Protein AF-A0A945SQR5-F1 (afdb_monomer_lite)

Secondary structure (DSSP, 8-state):
-----HHHHHHHHHHTT-EEEEEEEE-TTS-EEE---SSSGGG-TT-EEEEEEE--

Radius of gyration: 11.52 Å; chains: 1; bounding box: 22×27×32 Å

Foldseek 3Di:
DPPCFVVVVCVVCVVVQKDFPWKWWADPVRDIDTPPDPPDCSRPDPTDMDTDIDHD

Structure (mmCIF, N/CA/C/O backbone):
data_AF-A0A945SQR5-F1
#
_entry.id   AF-A0A945SQR5-F1
#
loop_
_atom_site.group_PDB
_atom_site.id
_atom_site.type_symbol
_atom_site.label_atom_id
_atom_site.label_alt_id
_atom_site.label_comp_id
_atom_site.label_asym_id
_atom_site.label_entity_id
_atom_site.label_seq_id
_atom_site.pdbx_PDB_ins_code
_atom_site.Cartn_x
_atom_site.Cartn_y
_atom_site.Cartn_z
_atom_site.occupancy
_atom_site.B_iso_or_equiv
_atom_site.auth_seq_id
_atom_site.auth_comp_id
_atom_site.auth_asym_id
_atom_site.auth_atom_id
_atom_site.pdbx_PDB_model_num
ATOM 1 N N . ILE A 1 1 ? 2.105 -19.563 -6.539 1.00 42.66 1 ILE A N 1
ATOM 2 C CA . ILE A 1 1 ? 2.180 -18.084 -6.612 1.00 42.66 1 ILE A CA 1
ATOM 3 C C . ILE A 1 1 ? 0.925 -17.525 -5.964 1.00 42.66 1 ILE A C 1
ATOM 5 O O . ILE A 1 1 ? -0.120 -17.523 -6.600 1.00 42.66 1 ILE A O 1
ATOM 9 N N . HIS A 1 2 ? 0.989 -17.156 -4.680 1.00 48.28 2 HIS A N 1
ATOM 10 C CA . HIS A 1 2 ? -0.068 -16.333 -4.096 1.00 48.28 2 HIS A CA 1
ATOM 11 C C . HIS A 1 2 ? 0.015 -14.976 -4.786 1.00 48.28 2 HIS A C 1
ATOM 13 O O . HIS A 1 2 ? 1.062 -14.332 -4.747 1.00 48.28 2 HIS A O 1
ATOM 19 N N . LEU A 1 3 ? -1.051 -14.588 -5.480 1.00 50.66 3 LEU A N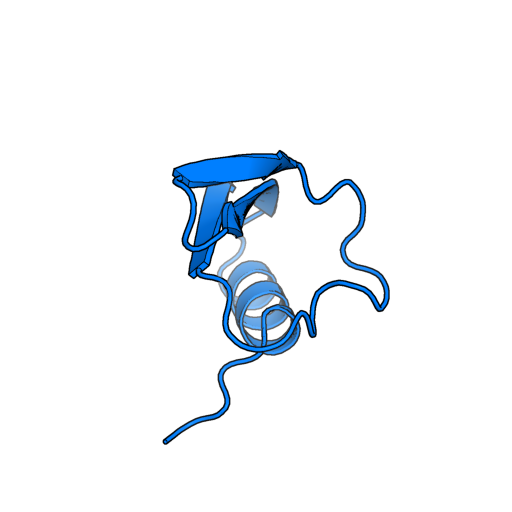 1
ATOM 20 C CA . LEU A 1 3 ? -1.216 -13.241 -6.011 1.00 50.66 3 LEU A CA 1
ATOM 21 C C . LEU A 1 3 ? -1.460 -12.325 -4.813 1.00 50.66 3 LEU A C 1
ATOM 23 O O . LEU A 1 3 ? -2.592 -11.947 -4.553 1.00 50.66 3 LEU A O 1
ATOM 27 N N . CYS A 1 4 ? -0.417 -12.065 -4.026 1.00 66.12 4 CYS A N 1
ATOM 28 C CA . CYS A 1 4 ? -0.490 -11.084 -2.961 1.00 66.12 4 CYS A CA 1
ATOM 29 C C . CYS A 1 4 ? -0.629 -9.732 -3.652 1.00 66.12 4 CYS A C 1
ATOM 31 O O . CYS A 1 4 ? 0.323 -9.226 -4.250 1.00 66.12 4 CYS A O 1
ATOM 33 N N . THR A 1 5 ? -1.850 -9.214 -3.687 1.00 72.00 5 THR A N 1
ATOM 34 C CA . THR A 1 5 ? -2.096 -7.890 -4.239 1.00 72.00 5 THR A CA 1
ATOM 35 C C . THR A 1 5 ? -1.722 -6.847 -3.194 1.00 72.00 5 THR A C 1
ATOM 37 O O . THR A 1 5 ? -1.718 -7.114 -1.992 1.00 72.00 5 THR A O 1
ATOM 40 N N . ILE A 1 6 ? -1.462 -5.615 -3.630 1.00 73.44 6 ILE A N 1
ATOM 41 C CA . ILE A 1 6 ? -1.273 -4.492 -2.701 1.00 73.44 6 ILE A CA 1
ATOM 42 C C . ILE A 1 6 ? -2.493 -4.340 -1.773 1.00 73.44 6 ILE A C 1
ATOM 44 O O . ILE A 1 6 ? -2.357 -3.913 -0.629 1.00 73.44 6 ILE A O 1
ATOM 48 N N . ARG A 1 7 ? -3.683 -4.747 -2.234 1.00 73.50 7 ARG A N 1
ATOM 49 C CA . ARG A 1 7 ? -4.897 -4.766 -1.418 1.00 73.50 7 ARG A CA 1
ATOM 50 C C . ARG A 1 7 ? -4.828 -5.798 -0.295 1.00 73.50 7 ARG A C 1
ATOM 52 O O . ARG A 1 7 ? -5.163 -5.452 0.830 1.00 73.50 7 ARG A O 1
ATOM 59 N N . ASP A 1 8 ? -4.379 -7.019 -0.575 1.00 78.62 8 ASP A N 1
ATOM 60 C CA . ASP A 1 8 ? -4.232 -8.053 0.461 1.00 78.62 8 ASP A CA 1
ATOM 61 C C . ASP A 1 8 ? -3.183 -7.639 1.499 1.00 78.62 8 ASP A C 1
ATOM 63 O O . ASP A 1 8 ? -3.396 -7.794 2.698 1.00 78.62 8 ASP A O 1
ATOM 67 N N . PHE A 1 9 ? -2.088 -7.022 1.046 1.00 79.75 9 PHE A N 1
ATOM 68 C CA . PHE A 1 9 ? -1.078 -6.448 1.934 1.00 79.75 9 PHE A CA 1
ATOM 69 C C . PHE A 1 9 ? -1.636 -5.310 2.805 1.00 79.75 9 PHE A C 1
ATOM 71 O O . PHE A 1 9 ? -1.345 -5.255 3.998 1.00 79.75 9 PHE A O 1
ATOM 78 N N . SER A 1 10 ? -2.464 -4.423 2.240 1.00 76.31 10 SER A N 1
ATOM 79 C CA . SER A 1 10 ? -3.123 -3.349 2.998 1.00 76.31 10 SER A CA 1
ATOM 80 C C . SER A 1 10 ? -4.057 -3.910 4.069 1.00 76.31 10 SER A C 1
ATOM 82 O O . SER A 1 10 ? -3.980 -3.488 5.217 1.00 76.31 10 SER A O 1
ATOM 84 N N . LEU A 1 11 ? -4.880 -4.904 3.718 1.00 82.50 11 LEU A N 1
ATOM 85 C CA . LEU A 1 11 ? -5.785 -5.561 4.665 1.00 82.50 11 LEU A CA 1
ATOM 86 C C . LEU A 1 11 ? -5.017 -6.276 5.783 1.00 82.50 11 LEU A C 1
ATOM 88 O O . LEU A 1 11 ? -5.408 -6.201 6.942 1.00 82.50 11 LEU A O 1
ATOM 92 N N . MET A 1 12 ? -3.895 -6.923 5.458 1.00 85.62 12 MET A N 1
ATOM 93 C CA . MET A 1 12 ? -3.013 -7.518 6.463 1.00 85.62 12 MET A CA 1
ATOM 94 C C . MET A 1 12 ? -2.402 -6.456 7.388 1.00 85.62 12 MET A C 1
ATOM 96 O O . MET A 1 12 ? -2.284 -6.686 8.588 1.00 85.62 12 MET A O 1
ATOM 100 N N . CYS A 1 13 ? -2.011 -5.292 6.859 1.00 84.56 13 CYS A N 1
ATOM 101 C CA . CYS A 1 13 ? -1.522 -4.194 7.692 1.00 84.56 13 CYS A CA 1
ATOM 102 C C . CYS A 1 13 ? -2.605 -3.717 8.664 1.00 84.56 13 CYS A C 1
ATOM 104 O O . CYS A 1 13 ? -2.314 -3.558 9.845 1.00 84.56 13 CYS A O 1
ATOM 106 N N . GLU A 1 14 ? -3.842 -3.550 8.191 1.00 83.62 14 GLU A N 1
ATOM 107 C CA . GLU A 1 14 ? -4.984 -3.173 9.031 1.00 83.62 14 GLU A CA 1
ATOM 108 C C . GLU A 1 14 ? -5.238 -4.197 10.150 1.00 83.62 14 GLU A C 1
ATOM 110 O O . GLU A 1 14 ? -5.359 -3.803 11.309 1.00 83.62 14 GLU A O 1
ATOM 115 N N . ASP A 1 15 ? -5.231 -5.498 9.837 1.00 87.94 15 ASP A N 1
ATOM 116 C CA . ASP A 1 15 ? -5.394 -6.585 10.821 1.00 87.94 15 ASP A CA 1
ATOM 117 C C . ASP A 1 15 ? -4.290 -6.581 11.895 1.00 87.94 15 ASP A C 1
ATOM 119 O O . ASP A 1 15 ? -4.539 -6.817 13.076 1.00 87.94 15 ASP A O 1
ATOM 123 N N . LEU A 1 16 ? -3.064 -6.223 11.505 1.00 88.25 16 LEU A N 1
ATOM 124 C CA . LEU A 1 16 ? -1.913 -6.114 12.405 1.00 88.25 16 LEU A CA 1
ATOM 125 C C . LEU A 1 16 ? -1.823 -4.769 13.150 1.00 88.25 16 LEU A C 1
ATOM 127 O O . LEU A 1 16 ? -0.850 -4.545 13.878 1.00 88.25 16 LEU A O 1
ATOM 131 N N . GLY A 1 17 ? -2.785 -3.858 12.963 1.00 87.94 17 GLY A N 1
ATOM 132 C CA . GLY A 1 17 ? -2.756 -2.513 13.550 1.00 87.94 17 GLY A CA 1
ATOM 133 C C . GLY A 1 17 ? -1.641 -1.619 12.988 1.00 87.94 17 GLY A C 1
ATOM 134 O O . GLY A 1 17 ? -1.148 -0.718 13.666 1.00 87.94 17 GLY A O 1
ATOM 135 N N . LEU A 1 18 ? -1.197 -1.882 11.759 1.00 87.50 18 LEU A N 1
ATOM 136 C CA . LEU A 1 18 ? -0.174 -1.123 11.046 1.00 87.50 18 LEU A CA 1
ATOM 137 C C . LEU A 1 18 ? -0.832 -0.126 10.089 1.00 87.50 18 LEU A C 1
ATOM 139 O O . LEU A 1 18 ? -1.713 -0.469 9.307 1.00 87.50 18 LEU A O 1
ATOM 143 N N . THR A 1 19 ? -0.346 1.113 10.087 1.00 84.38 19 THR A N 1
ATOM 144 C CA . THR A 1 19 ? -0.783 2.144 9.138 1.00 84.38 19 THR A CA 1
ATOM 145 C C . THR A 1 19 ? 0.250 2.317 8.030 1.00 84.38 19 THR A C 1
ATOM 147 O O . THR A 1 19 ? 1.413 2.628 8.298 1.00 84.38 19 THR A O 1
ATOM 150 N N . VAL A 1 20 ? -0.172 2.180 6.771 1.00 81.81 20 VAL A N 1
ATOM 151 C CA . VAL A 1 20 ? 0.655 2.517 5.60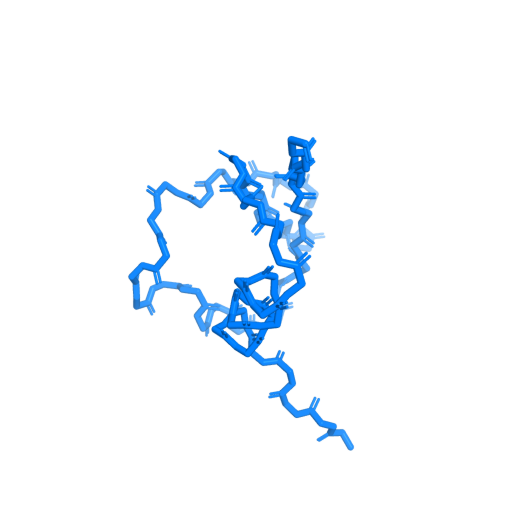2 1.00 81.81 20 VAL A CA 1
ATOM 152 C C . VAL A 1 20 ? 0.666 4.038 5.429 1.00 81.81 20 VAL A C 1
ATOM 154 O O . VAL A 1 20 ? -0.332 4.638 5.043 1.00 81.81 20 VAL A O 1
ATOM 157 N N . ARG A 1 21 ? 1.799 4.687 5.708 1.00 82.94 21 ARG A N 1
ATOM 158 C CA . ARG A 1 21 ? 1.955 6.146 5.567 1.00 82.94 21 ARG A CA 1
ATOM 159 C C . ARG A 1 21 ? 2.352 6.575 4.163 1.00 82.94 21 ARG A C 1
ATOM 161 O O . ARG A 1 21 ? 1.957 7.652 3.729 1.00 82.94 21 ARG A O 1
ATOM 168 N N . ARG A 1 22 ? 3.177 5.777 3.484 1.00 79.38 22 ARG A N 1
ATOM 169 C CA . ARG A 1 22 ? 3.651 6.033 2.116 1.00 79.38 22 ARG A CA 1
ATOM 170 C C . ARG A 1 22 ? 3.829 4.721 1.373 1.00 79.38 22 ARG A C 1
ATOM 172 O O . ARG A 1 22 ? 4.216 3.723 1.976 1.00 79.38 22 ARG A O 1
ATOM 179 N N . ALA A 1 23 ? 3.608 4.756 0.067 1.00 79.00 23 ALA A N 1
ATOM 180 C CA . ALA A 1 23 ? 3.898 3.652 -0.831 1.00 79.00 23 ALA A CA 1
ATOM 181 C C . ALA A 1 23 ? 4.607 4.194 -2.078 1.00 79.00 23 ALA A C 1
ATOM 183 O O . ALA A 1 23 ? 4.185 5.198 -2.652 1.00 79.00 23 ALA A O 1
ATOM 184 N N . ILE A 1 24 ? 5.701 3.555 -2.479 1.00 80.94 24 ILE A N 1
ATOM 185 C CA . ILE A 1 24 ? 6.508 3.9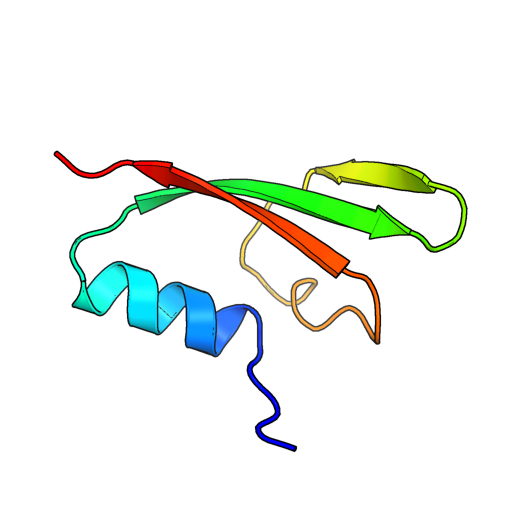34 -3.642 1.00 80.94 24 ILE A CA 1
ATOM 186 C C . ILE A 1 24 ? 6.562 2.731 -4.570 1.00 80.94 24 ILE A C 1
ATOM 188 O O . ILE A 1 24 ? 7.055 1.683 -4.174 1.00 80.94 24 ILE A O 1
ATOM 192 N N . SER A 1 25 ? 6.075 2.892 -5.795 1.00 77.69 25 SER A N 1
ATOM 193 C CA . SER A 1 25 ? 6.280 1.926 -6.879 1.00 77.69 25 SER A CA 1
ATOM 194 C C . SER A 1 25 ? 7.659 2.116 -7.506 1.00 77.69 25 SER A C 1
ATOM 196 O O . SER A 1 25 ? 8.092 3.252 -7.701 1.00 77.69 25 S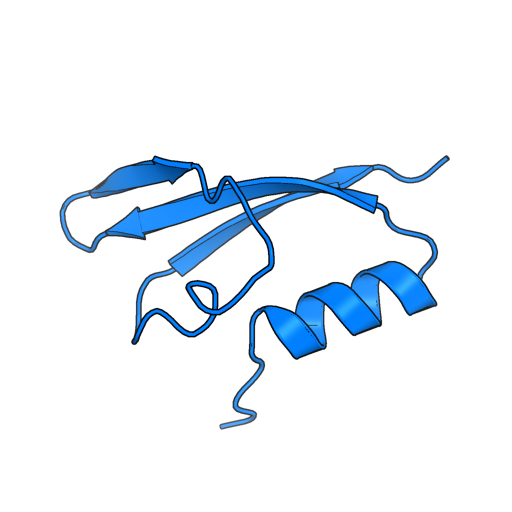ER A O 1
ATOM 198 N N . LEU A 1 26 ? 8.339 1.016 -7.811 1.00 75.06 26 LEU A N 1
ATOM 199 C CA . LEU A 1 26 ? 9.623 0.971 -8.493 1.00 75.06 26 LEU A CA 1
ATOM 200 C C . LEU A 1 26 ? 9.417 0.408 -9.897 1.00 75.06 26 LEU A C 1
ATOM 202 O O . LEU A 1 26 ? 9.036 -0.750 -10.079 1.00 75.06 26 LEU A O 1
ATOM 206 N N . SER A 1 27 ? 9.708 1.235 -10.896 1.00 73.62 27 SER A N 1
ATOM 207 C CA . SER A 1 27 ? 9.795 0.773 -12.278 1.00 73.62 27 SER A CA 1
ATOM 208 C C . SER A 1 27 ? 11.094 -0.007 -12.503 1.00 73.62 27 SER A C 1
ATOM 210 O O . SER A 1 27 ? 12.100 0.204 -11.821 1.00 73.62 27 SER A O 1
ATOM 212 N N . ARG A 1 28 ? 11.123 -0.863 -13.532 1.00 71.12 28 ARG A N 1
ATOM 213 C CA . ARG A 1 28 ? 12.346 -1.586 -13.946 1.00 71.12 28 ARG A CA 1
ATOM 214 C C . ARG A 1 28 ? 13.512 -0.666 -14.319 1.00 71.12 28 ARG A C 1
ATOM 216 O O . ARG A 1 28 ? 14.657 -1.103 -14.307 1.00 71.12 28 ARG A O 1
ATOM 223 N N . SER A 1 29 ? 13.217 0.588 -14.650 1.00 73.81 29 SER A N 1
ATOM 224 C CA . SER A 1 29 ? 14.201 1.620 -14.979 1.00 73.81 29 SER A CA 1
ATOM 225 C C . SER A 1 29 ? 14.806 2.289 -13.737 1.00 73.81 29 SER A C 1
ATOM 227 O O . SER A 1 29 ? 15.648 3.169 -13.874 1.00 73.81 29 SER A O 1
ATOM 229 N N . GLY A 1 30 ? 14.378 1.899 -12.529 1.00 67.12 30 GLY A N 1
ATOM 230 C CA . GLY A 1 30 ? 14.829 2.481 -11.264 1.00 67.12 30 GLY A CA 1
ATOM 231 C C . GLY A 1 30 ? 14.129 3.791 -10.892 1.00 67.12 30 GLY A C 1
ATOM 232 O O . GLY A 1 30 ? 14.445 4.378 -9.860 1.00 67.12 30 GLY A O 1
ATOM 233 N N . GLU A 1 31 ? 13.163 4.257 -11.690 1.00 73.25 31 GLU A N 1
ATOM 234 C CA . GLU A 1 31 ? 12.361 5.428 -11.339 1.00 73.25 31 GLU A CA 1
ATOM 235 C C . GLU A 1 31 ? 11.299 5.041 -10.306 1.00 73.25 31 GLU A C 1
ATOM 237 O O . GLU A 1 31 ? 10.467 4.162 -10.559 1.00 73.25 31 GLU A O 1
ATOM 242 N N . GLY A 1 32 ? 11.344 5.706 -9.149 1.00 73.25 32 GLY A N 1
ATOM 243 C CA . GLY A 1 32 ? 10.370 5.558 -8.074 1.00 73.25 32 GLY A CA 1
ATOM 244 C C . GLY A 1 32 ? 9.212 6.544 -8.221 1.00 73.25 32 GLY A C 1
ATOM 245 O O . GLY A 1 32 ? 9.432 7.749 -8.346 1.00 73.25 32 GLY A O 1
ATOM 246 N N . ARG A 1 33 ? 7.970 6.056 -8.167 1.00 75.00 33 ARG A N 1
ATOM 247 C CA . ARG A 1 33 ? 6.757 6.887 -8.218 1.00 75.00 33 ARG A CA 1
ATOM 248 C C . ARG A 1 33 ? 5.919 6.688 -6.963 1.00 75.00 33 ARG A C 1
ATOM 250 O O . ARG A 1 33 ? 5.581 5.558 -6.614 1.00 75.00 33 ARG A O 1
ATOM 257 N N . GLU A 1 34 ? 5.572 7.786 -6.293 1.00 73.12 34 GLU A N 1
ATOM 258 C CA . GLU A 1 34 ? 4.713 7.747 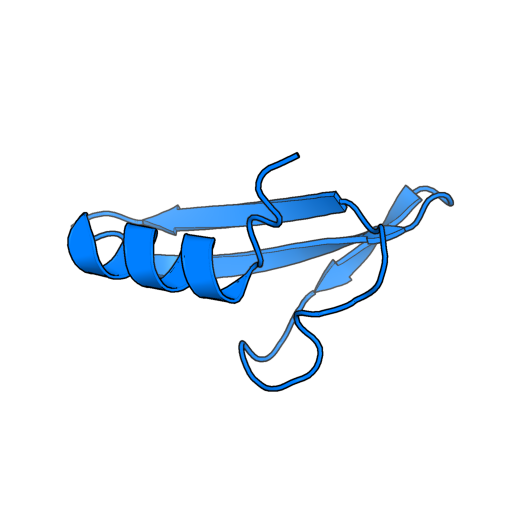-5.108 1.00 73.12 34 GLU A CA 1
ATOM 259 C C . GLU A 1 34 ? 3.280 7.356 -5.490 1.00 73.12 34 GLU A C 1
ATOM 261 O O . GLU A 1 34 ? 2.643 7.977 -6.348 1.00 73.12 34 GLU A O 1
ATOM 266 N N . LEU A 1 35 ? 2.766 6.325 -4.826 1.00 71.38 35 LEU A N 1
ATOM 267 C CA . LEU A 1 35 ? 1.396 5.859 -4.961 1.00 71.38 35 LEU A CA 1
ATOM 268 C C . LEU A 1 35 ? 0.512 6.716 -4.049 1.00 71.38 35 LEU A C 1
ATOM 270 O O . LEU A 1 35 ? 0.365 6.451 -2.859 1.00 71.38 35 LEU A O 1
ATOM 274 N N . LYS A 1 36 ? -0.068 7.778 -4.619 1.00 59.72 36 LYS A N 1
ATOM 275 C CA . LYS A 1 36 ? -0.881 8.765 -3.882 1.00 59.72 36 LYS A CA 1
ATOM 276 C C . LYS A 1 36 ? -2.252 8.254 -3.417 1.00 59.72 36 LYS A C 1
ATOM 278 O O . LYS A 1 36 ? -2.930 8.953 -2.672 1.00 59.72 36 LYS A O 1
ATOM 283 N N . SER A 1 37 ? -2.699 7.080 -3.864 1.00 54.84 37 SER A N 1
ATOM 284 C CA . SER A 1 37 ? -3.985 6.506 -3.457 1.00 54.84 37 SER A CA 1
ATOM 285 C C . SER A 1 37 ? -3.958 4.981 -3.506 1.00 54.84 37 SER A C 1
ATOM 287 O O . SER A 1 37 ? -3.498 4.395 -4.484 1.00 54.84 37 SER A O 1
ATOM 289 N N . ALA A 1 38 ? -4.521 4.350 -2.472 1.00 51.62 38 ALA A N 1
ATOM 290 C CA . ALA A 1 38 ? -4.813 2.916 -2.416 1.00 51.62 38 ALA A CA 1
ATOM 291 C C . ALA A 1 38 ? -5.963 2.489 -3.362 1.00 51.62 38 ALA A C 1
ATOM 293 O O . ALA A 1 38 ? -6.364 1.327 -3.375 1.00 51.62 38 ALA A O 1
ATOM 294 N N . GLY A 1 39 ? -6.528 3.412 -4.150 1.00 54.78 39 GLY A N 1
ATOM 295 C CA . GLY A 1 39 ? -7.599 3.138 -5.105 1.00 54.78 39 GLY A CA 1
ATOM 296 C C . GLY A 1 39 ? -7.083 2.731 -6.486 1.00 54.78 39 GLY A C 1
ATOM 297 O O . GLY A 1 39 ? -6.302 3.463 -7.083 1.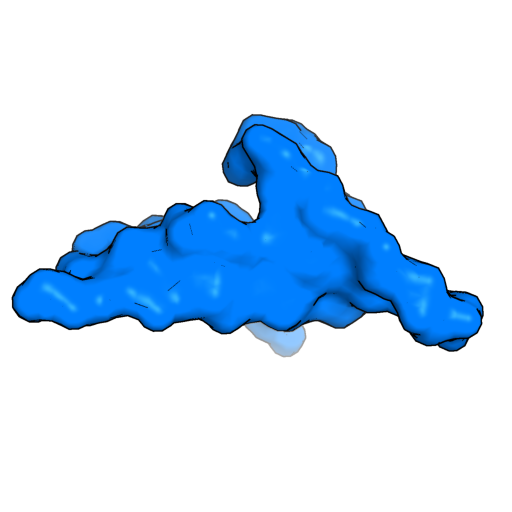00 54.78 39 GLY A O 1
ATOM 298 N N . ALA A 1 40 ? -7.581 1.592 -6.987 1.00 46.53 40 ALA A N 1
ATOM 299 C CA . ALA A 1 40 ? -7.575 1.059 -8.366 1.00 46.53 40 ALA A CA 1
ATOM 300 C C . ALA A 1 40 ? -6.235 0.930 -9.134 1.00 46.53 40 ALA A C 1
ATOM 302 O O . ALA A 1 40 ? -6.080 -0.012 -9.909 1.00 46.53 40 ALA A O 1
ATOM 303 N N . ALA A 1 41 ? -5.249 1.797 -8.910 1.00 50.06 41 ALA A N 1
ATOM 304 C CA . ALA A 1 41 ? -3.926 1.762 -9.533 1.00 50.06 41 ALA A CA 1
ATOM 305 C C . ALA A 1 41 ? -2.949 0.803 -8.829 1.00 50.06 41 ALA A C 1
ATOM 307 O O . ALA A 1 41 ? -1.903 0.481 -9.376 1.00 50.06 41 ALA A O 1
ATOM 308 N N . ALA A 1 42 ? -3.291 0.286 -7.647 1.00 52.44 42 ALA A N 1
ATOM 309 C CA . ALA A 1 42 ? -2.443 -0.633 -6.885 1.00 52.44 42 ALA A CA 1
ATOM 310 C C . ALA A 1 42 ? -2.293 -2.035 -7.531 1.00 52.44 42 ALA A C 1
ATOM 312 O O . ALA A 1 42 ? -1.435 -2.819 -7.141 1.00 52.44 42 ALA A O 1
ATOM 313 N N . ASN A 1 43 ? -3.089 -2.344 -8.560 1.00 50.72 43 ASN A N 1
ATOM 314 C CA . ASN A 1 43 ? -2.941 -3.551 -9.383 1.00 50.72 43 ASN A CA 1
ATOM 315 C C . ASN A 1 43 ? -1.962 -3.349 -10.562 1.00 50.72 43 ASN A C 1
ATOM 317 O O . ASN A 1 43 ? -2.095 -4.007 -11.598 1.00 50.72 43 ASN A O 1
ATOM 321 N N . LEU A 1 44 ? -0.997 -2.429 -10.436 1.00 52.28 44 LEU A N 1
ATOM 322 C CA . LEU A 1 44 ? 0.049 -2.170 -11.430 1.00 52.28 44 LEU A CA 1
ATOM 323 C C . LEU A 1 44 ? 0.985 -3.382 -11.567 1.00 52.28 44 LEU A C 1
ATOM 325 O O . LEU A 1 44 ? 2.013 -3.520 -10.917 1.00 52.28 44 LEU A O 1
ATOM 329 N N . ARG A 1 45 ? 0.540 -4.304 -12.422 1.00 52.31 45 ARG A N 1
ATOM 330 C CA . ARG A 1 45 ? 1.303 -5.176 -13.324 1.00 52.31 45 ARG A CA 1
ATOM 331 C C . ARG A 1 45 ? 2.825 -5.155 -13.088 1.00 52.31 45 ARG A C 1
ATOM 333 O O . ARG A 1 45 ? 3.550 -4.478 -13.801 1.00 52.31 45 ARG A O 1
ATOM 340 N N . GLY A 1 46 ? 3.303 -5.991 -12.169 1.00 53.03 46 GLY A N 1
ATOM 341 C CA . GLY A 1 46 ? 4.699 -6.446 -12.152 1.00 53.03 46 GLY A CA 1
ATOM 342 C C . GLY A 1 46 ? 5.763 -5.405 -11.792 1.00 53.03 46 GLY A C 1
ATOM 343 O O . GLY A 1 46 ? 6.922 -5.613 -12.154 1.00 53.03 46 GLY A O 1
ATOM 344 N N . GLU A 1 47 ? 5.389 -4.329 -11.099 1.00 62.75 47 GLU A N 1
ATOM 345 C CA . GLU A 1 47 ? 6.315 -3.346 -10.527 1.00 62.75 47 GLU A CA 1
ATOM 346 C C . GLU A 1 47 ? 6.448 -3.573 -9.013 1.00 62.75 47 GLU A C 1
ATOM 348 O O . GLU A 1 47 ? 5.461 -3.836 -8.321 1.00 62.75 47 GLU A O 1
ATOM 353 N N . GLU A 1 48 ? 7.680 -3.554 -8.500 1.00 71.81 48 GLU A N 1
ATOM 354 C CA . GLU A 1 48 ? 7.952 -3.720 -7.067 1.00 71.81 48 GLU A CA 1
ATOM 355 C C . GLU A 1 48 ? 7.470 -2.482 -6.297 1.00 71.81 48 GLU A C 1
ATOM 357 O O . GLU A 1 48 ? 7.403 -1.387 -6.854 1.00 71.81 48 GLU A O 1
ATOM 362 N N . ALA A 1 49 ? 7.133 -2.620 -5.012 1.00 76.44 49 ALA A N 1
ATOM 363 C CA . ALA A 1 49 ? 6.696 -1.489 -4.196 1.00 76.44 49 ALA A CA 1
ATOM 364 C C . ALA A 1 49 ? 7.329 -1.498 -2.800 1.00 76.44 49 ALA A C 1
ATOM 366 O O . ALA A 1 49 ? 7.455 -2.543 -2.164 1.00 76.44 49 ALA A O 1
ATOM 367 N N . ILE A 1 50 ? 7.696 -0.313 -2.312 1.00 81.62 50 ILE A N 1
ATOM 368 C CA . ILE A 1 50 ? 8.188 -0.068 -0.955 1.00 81.62 50 ILE A CA 1
ATOM 369 C C . ILE A 1 50 ? 7.079 0.607 -0.150 1.00 81.62 50 ILE A C 1
ATOM 371 O O . ILE A 1 50 ? 6.548 1.638 -0.566 1.00 81.62 50 ILE A O 1
ATOM 375 N N . PHE A 1 51 ? 6.776 0.066 1.031 1.00 82.75 51 PHE A N 1
ATOM 376 C CA . PHE A 1 51 ? 5.769 0.599 1.948 1.00 82.75 51 PHE A CA 1
ATOM 377 C C . PHE A 1 51 ? 6.425 1.132 3.222 1.00 82.75 51 PHE A C 1
ATOM 379 O O . PHE A 1 51 ? 7.220 0.445 3.860 1.00 82.75 51 PHE A O 1
ATOM 386 N N . LEU A 1 52 ? 6.065 2.353 3.616 1.00 85.38 52 LEU A N 1
ATOM 387 C CA . LEU A 1 52 ? 6.414 2.913 4.916 1.00 85.38 52 LEU A CA 1
ATOM 388 C C . LEU A 1 52 ? 5.277 2.638 5.894 1.00 85.38 52 LEU A C 1
ATOM 390 O O . LEU A 1 52 ? 4.201 3.227 5.771 1.00 85.38 52 LEU A O 1
ATOM 394 N N . LEU A 1 53 ? 5.541 1.772 6.866 1.00 88.62 53 LEU A N 1
ATOM 395 C CA . LEU A 1 53 ? 4.583 1.384 7.894 1.00 88.62 53 LEU A CA 1
ATOM 396 C C . LEU A 1 53 ? 4.865 2.130 9.196 1.00 88.62 53 LEU A C 1
ATOM 398 O O . LEU A 1 53 ? 6.019 2.337 9.568 1.00 88.62 53 LEU A O 1
ATOM 402 N N . THR A 1 54 ? 3.805 2.495 9.906 1.00 86.94 54 THR A N 1
ATOM 403 C CA . THR A 1 54 ? 3.878 2.992 11.281 1.00 86.94 54 THR A CA 1
ATOM 404 C C . THR A 1 54 ? 2.979 2.155 12.173 1.00 86.94 54 THR A C 1
ATOM 406 O O . THR A 1 54 ? 1.892 1.762 11.751 1.00 86.94 54 THR A O 1
ATOM 409 N N . ARG A 1 55 ? 3.422 1.918 13.405 1.00 85.06 55 ARG A N 1
ATOM 410 C CA . ARG A 1 55 ? 2.638 1.303 14.474 1.00 85.06 55 ARG A CA 1
ATOM 411 C C . ARG A 1 55 ? 2.660 2.263 15.656 1.00 85.06 55 ARG A C 1
ATOM 413 O O . ARG A 1 55 ? 3.748 2.735 15.991 1.00 85.06 55 ARG A O 1
ATOM 420 N N . GLU A 1 56 ? 1.492 2.581 16.198 1.00 65.50 56 GLU A N 1
ATOM 421 C CA . GLU A 1 56 ? 1.379 3.299 17.474 1.00 65.50 56 GLU A CA 1
ATOM 422 C C . GLU A 1 56 ? 1.581 2.338 18.650 1.00 65.50 56 GLU A C 1
ATOM 424 O O . GLU A 1 56 ? 1.203 1.150 18.514 1.00 65.50 56 GLU A O 1
#

Sequence (56 aa):
IHLCTIRDFSLMCEDLGLTVRRAISLSRSGEGRELKSAGAAANLRGEEAIFLLTRE

pLDDT: mean 71.56, std 13.18, range [42.66, 88.62]